Protein AF-A0A6N8TV47-F1 (afdb_monomer_lite)

Organism: NCBI:txid157225

Foldseek 3Di:
DDDPPPDLPPDPPPPDDAAFADPPPRDRQWADDPQQWIARPPPGDIDGLLVRLQVQVVVVCSNVPPDKDALVRSCRRHVYPHDPVNSVVSCVNFWDDDDDPDSMTHGDD

Structure (mmCIF, N/CA/C/O backbone):
data_AF-A0A6N8TV47-F1
#
_entry.id   AF-A0A6N8TV47-F1
#
loop_
_atom_site.group_PDB
_atom_site.id
_atom_site.type_symbol
_atom_site.label_atom_id
_atom_site.label_alt_id
_atom_site.label_comp_id
_atom_site.label_asym_id
_atom_site.label_entity_id
_atom_site.label_seq_id
_atom_site.pdbx_PDB_ins_code
_atom_site.Cartn_x
_atom_site.Cartn_y
_atom_site.Cartn_z
_atom_site.occupancy
_atom_site.B_iso_or_equiv
_atom_site.auth_seq_id
_atom_site.auth_comp_id
_atom_site.auth_asym_id
_atom_site.auth_atom_id
_atom_site.pdbx_PDB_model_num
ATOM 1 N N . MET A 1 1 ? 31.135 -10.763 -0.087 1.00 36.19 1 MET A N 1
ATOM 2 C CA . MET A 1 1 ? 30.094 -10.277 -1.018 1.00 36.19 1 MET A CA 1
ATOM 3 C C . MET A 1 1 ? 29.308 -11.488 -1.511 1.00 36.19 1 MET A C 1
ATOM 5 O O . MET A 1 1 ? 29.784 -12.198 -2.382 1.00 36.19 1 MET A O 1
ATOM 9 N N . MET A 1 2 ? 28.187 -11.826 -0.864 1.00 37.19 2 MET A N 1
ATOM 10 C CA . MET A 1 2 ? 27.401 -13.017 -1.221 1.00 37.19 2 MET A CA 1
ATOM 11 C C . MET A 1 2 ? 26.434 -12.673 -2.354 1.00 37.19 2 MET A C 1
ATOM 13 O O . MET A 1 2 ? 25.448 -11.966 -2.148 1.00 37.19 2 MET A O 1
ATOM 17 N N . LEU A 1 3 ? 26.734 -13.169 -3.553 1.00 44.59 3 LEU A N 1
ATOM 18 C CA . LEU A 1 3 ? 25.825 -13.153 -4.693 1.00 44.59 3 LEU A CA 1
ATOM 19 C C . LEU A 1 3 ? 24.654 -14.090 -4.373 1.00 44.59 3 LEU A C 1
ATOM 21 O O . LEU A 1 3 ? 24.756 -15.305 -4.513 1.00 44.59 3 LEU A O 1
ATOM 25 N N . ARG A 1 4 ? 23.536 -13.530 -3.898 1.00 45.62 4 ARG A N 1
ATOM 26 C CA . ARG A 1 4 ? 22.265 -14.258 -3.862 1.00 45.62 4 ARG A CA 1
ATOM 27 C C . ARG A 1 4 ? 21.867 -14.522 -5.309 1.00 45.62 4 ARG A C 1
ATOM 29 O O . ARG A 1 4 ? 21.462 -13.592 -6.004 1.00 45.62 4 ARG A O 1
ATOM 36 N N . ALA A 1 5 ? 22.023 -15.764 -5.757 1.00 43.34 5 ALA A N 1
ATOM 37 C CA . ALA A 1 5 ? 21.504 -16.218 -7.036 1.00 43.34 5 ALA A CA 1
ATOM 38 C C . ALA A 1 5 ? 19.992 -15.948 -7.059 1.00 43.34 5 ALA A C 1
ATOM 40 O O . ALA A 1 5 ? 19.217 -16.596 -6.356 1.00 43.34 5 ALA A O 1
ATOM 41 N N . ARG A 1 6 ? 19.580 -14.923 -7.810 1.00 54.25 6 ARG A N 1
ATOM 42 C CA . ARG A 1 6 ? 18.171 -14.628 -8.059 1.00 54.25 6 ARG A CA 1
ATOM 43 C C . ARG A 1 6 ? 17.732 -15.599 -9.138 1.00 54.25 6 ARG A C 1
ATOM 45 O O . ARG A 1 6 ? 17.985 -15.364 -10.314 1.00 54.25 6 ARG A O 1
ATOM 52 N N . VAL A 1 7 ? 17.147 -16.720 -8.735 1.00 53.06 7 VAL A N 1
ATOM 53 C CA . VAL A 1 7 ? 16.446 -17.582 -9.685 1.00 53.06 7 VAL A CA 1
ATOM 54 C C . VAL A 1 7 ? 15.281 -16.746 -10.225 1.00 53.06 7 VAL A C 1
ATOM 56 O O . VAL A 1 7 ? 14.459 -16.305 -9.417 1.00 53.06 7 VAL A O 1
ATOM 59 N N . PRO A 1 8 ? 15.202 -16.468 -11.538 1.00 49.84 8 PRO A N 1
ATOM 60 C CA . PRO A 1 8 ? 14.010 -15.865 -12.106 1.00 49.84 8 PRO A CA 1
ATOM 61 C C . PRO A 1 8 ? 12.902 -16.889 -11.900 1.00 49.84 8 PRO A C 1
ATOM 63 O O . PRO A 1 8 ? 12.937 -17.967 -12.490 1.00 49.84 8 PRO A O 1
ATOM 66 N N . LEU A 1 9 ? 11.966 -16.608 -10.996 1.00 53.09 9 LEU A N 1
ATOM 67 C CA . LEU A 1 9 ? 10.787 -17.445 -10.842 1.00 53.09 9 LEU A CA 1
ATOM 68 C C . LEU A 1 9 ? 10.065 -17.429 -12.199 1.00 53.09 9 LEU A C 1
ATOM 70 O O . LEU A 1 9 ? 9.633 -16.355 -12.624 1.00 53.09 9 LEU A O 1
ATOM 74 N N . PRO A 1 10 ? 9.932 -18.570 -12.904 1.00 50.38 10 PRO A N 1
ATOM 75 C CA . PRO A 1 10 ? 9.254 -18.627 -14.189 1.00 50.38 10 PRO A CA 1
ATOM 76 C C . PRO A 1 10 ? 7.759 -18.693 -13.903 1.00 50.38 10 PRO A C 1
ATOM 78 O O . PRO A 1 10 ? 7.094 -19.678 -14.207 1.00 50.38 10 PRO A O 1
ATOM 81 N N . ILE A 1 11 ? 7.230 -17.693 -13.203 1.00 54.34 11 ILE A N 1
ATOM 82 C CA . ILE A 1 11 ? 5.823 -17.673 -12.870 1.00 54.34 11 ILE A CA 1
ATOM 83 C C . ILE A 1 11 ? 5.188 -16.561 -13.677 1.00 54.34 11 ILE A C 1
ATOM 85 O O . ILE A 1 11 ? 5.439 -15.372 -13.493 1.00 54.34 11 ILE A O 1
ATOM 89 N N . ILE A 1 12 ? 4.307 -16.980 -14.574 1.00 51.03 12 ILE A N 1
ATOM 90 C CA . ILE A 1 12 ? 3.242 -16.163 -15.134 1.00 51.03 12 ILE A CA 1
ATOM 91 C C . ILE A 1 12 ? 2.286 -15.831 -13.960 1.00 51.03 12 ILE A C 1
ATOM 93 O O . ILE A 1 12 ? 1.150 -16.281 -13.897 1.00 51.03 12 ILE A O 1
ATOM 97 N N . THR A 1 13 ? 2.747 -15.093 -12.944 1.00 52.28 13 THR A N 1
ATOM 98 C CA . THR A 1 13 ? 1.987 -14.711 -11.737 1.00 52.28 13 THR A CA 1
ATOM 99 C C . THR A 1 13 ? 1.296 -13.371 -11.940 1.00 52.28 13 THR A C 1
ATOM 101 O O . THR A 1 13 ? 1.406 -12.460 -11.125 1.00 52.28 13 THR A O 1
ATOM 104 N N . ARG A 1 14 ? 0.514 -13.217 -13.012 1.00 53.81 14 ARG A N 1
ATOM 105 C CA . ARG A 1 14 ? -0.381 -12.046 -13.098 1.00 53.81 14 ARG A CA 1
ATOM 106 C C . ARG A 1 14 ? -1.611 -12.152 -12.182 1.00 53.81 14 ARG A C 1
ATOM 108 O O . ARG A 1 14 ? -2.339 -11.177 -12.058 1.00 53.81 14 ARG A O 1
ATOM 115 N N . ASN A 1 15 ? -1.786 -13.276 -11.476 1.00 61.72 15 ASN A N 1
ATOM 116 C CA . ASN A 1 15 ? -2.911 -13.543 -10.569 1.00 61.72 15 ASN A CA 1
ATOM 117 C C . ASN A 1 15 ? -2.523 -13.612 -9.079 1.00 61.72 15 ASN 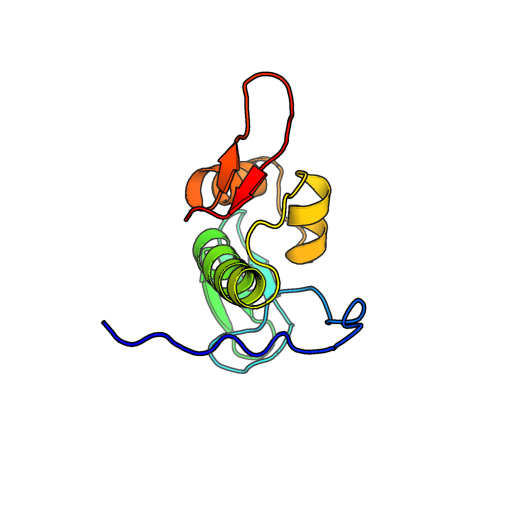A C 1
ATOM 119 O O . ASN A 1 15 ? -3.088 -14.395 -8.316 1.00 61.72 15 ASN A O 1
ATOM 123 N N . ILE A 1 16 ? -1.572 -12.792 -8.621 1.00 70.00 16 ILE A N 1
ATOM 124 C CA . ILE A 1 16 ? -1.397 -12.600 -7.173 1.00 70.00 16 ILE A CA 1
ATOM 125 C C . ILE A 1 16 ? -2.574 -11.763 -6.672 1.00 70.00 16 ILE A C 1
ATOM 127 O O . ILE A 1 16 ? -2.811 -10.658 -7.168 1.00 70.00 16 ILE A O 1
ATOM 131 N N . ARG A 1 17 ? -3.311 -12.281 -5.680 1.00 74.38 17 ARG A N 1
ATOM 132 C CA . ARG A 1 17 ? -4.393 -11.535 -5.028 1.00 74.38 17 ARG A CA 1
ATOM 133 C C . ARG A 1 17 ? -3.827 -10.223 -4.480 1.00 74.38 17 ARG A C 1
ATOM 135 O O . ARG A 1 17 ? -3.017 -10.231 -3.554 1.00 74.38 17 ARG A O 1
ATOM 142 N N . ARG A 1 18 ? -4.253 -9.106 -5.074 1.00 82.19 18 ARG A N 1
ATOM 143 C CA . ARG A 1 18 ? -3.932 -7.757 -4.597 1.00 82.19 18 ARG A CA 1
ATOM 144 C C . ARG A 1 18 ? -4.610 -7.499 -3.258 1.00 82.19 18 ARG A C 1
ATOM 146 O O . ARG A 1 18 ? -5.585 -8.160 -2.892 1.00 82.19 18 ARG A O 1
ATOM 153 N N . GLY A 1 19 ? -4.092 -6.513 -2.547 1.00 86.50 19 GLY A N 1
ATOM 154 C CA . GLY A 1 19 ? -4.559 -6.157 -1.227 1.00 86.50 19 GLY A CA 1
ATOM 155 C C . GLY A 1 19 ? -3.581 -6.553 -0.139 1.00 86.50 19 GLY A C 1
ATOM 156 O O . GLY A 1 19 ? -2.724 -7.430 -0.264 1.00 86.50 19 GLY A O 1
ATOM 157 N N . ILE A 1 20 ? -3.728 -5.843 0.961 1.00 88.94 20 ILE A N 1
ATOM 158 C CA . ILE A 1 20 ? -2.815 -5.919 2.077 1.00 88.94 20 ILE A CA 1
ATOM 159 C C . ILE A 1 20 ? -3.165 -7.123 2.956 1.00 88.94 20 ILE A C 1
ATOM 161 O O . ILE A 1 20 ? -4.327 -7.377 3.272 1.00 88.94 20 ILE A O 1
ATOM 165 N N . LYS A 1 21 ? -2.132 -7.830 3.418 1.00 90.44 21 LYS A N 1
ATOM 166 C CA . LYS A 1 21 ? -2.236 -8.905 4.405 1.00 90.44 21 LYS A CA 1
ATOM 167 C C . LYS A 1 21 ? -1.989 -8.370 5.817 1.00 90.44 21 LYS A C 1
ATOM 169 O O . LYS A 1 21 ? -1.069 -7.588 6.039 1.00 90.44 21 LYS A O 1
ATOM 174 N N . CYS A 1 22 ? -2.775 -8.784 6.806 1.00 91.69 22 CYS A N 1
ATOM 175 C CA . CYS A 1 22 ? -2.482 -8.466 8.203 1.00 91.69 22 CYS A CA 1
ATOM 176 C C . CYS A 1 22 ? -1.174 -9.138 8.640 1.00 91.69 22 CYS A C 1
ATOM 178 O O . CYS A 1 22 ? -0.989 -10.342 8.438 1.00 91.69 22 CYS A O 1
ATOM 180 N N . ARG A 1 23 ? -0.280 -8.378 9.282 1.00 88.38 23 ARG A N 1
ATOM 181 C CA . ARG A 1 23 ? 0.985 -8.913 9.810 1.00 88.38 23 ARG A CA 1
ATOM 182 C C . ARG A 1 23 ? 0.774 -9.894 10.963 1.00 88.38 23 ARG A C 1
ATOM 184 O O . ARG A 1 23 ? 1.563 -10.815 11.114 1.00 88.38 23 ARG A O 1
ATOM 191 N N . ARG A 1 24 ? -0.311 -9.722 11.729 1.00 92.50 24 ARG A N 1
ATOM 192 C CA . ARG A 1 24 ? -0.633 -10.548 12.901 1.00 92.50 24 ARG A CA 1
ATOM 193 C C . ARG A 1 24 ? -1.399 -11.823 12.553 1.00 92.50 24 ARG A C 1
ATOM 195 O O . ARG A 1 24 ? -0.990 -12.900 12.953 1.00 92.50 24 ARG A O 1
ATOM 202 N N . CYS A 1 25 ? -2.531 -11.702 11.858 1.00 93.81 25 CYS A N 1
ATOM 203 C CA . CYS A 1 25 ? -3.427 -12.841 11.603 1.00 93.81 25 CYS A CA 1
ATOM 204 C C . CYS A 1 25 ? -3.460 -13.293 10.146 1.00 93.81 25 CYS A C 1
ATOM 206 O O . CYS A 1 25 ? -4.224 -14.187 9.801 1.00 93.81 25 CYS A O 1
ATOM 208 N N . HIS A 1 26 ? -2.683 -12.653 9.270 1.00 91.25 26 HIS A N 1
ATOM 209 C CA . HIS A 1 26 ? -2.575 -13.044 7.868 1.00 91.25 26 HIS A CA 1
ATOM 210 C C . HIS A 1 26 ? -3.867 -12.937 7.031 1.00 91.25 26 HIS A C 1
ATOM 212 O O . HIS A 1 26 ? -3.844 -13.252 5.842 1.00 91.25 26 HIS A O 1
ATOM 218 N N . ALA A 1 27 ? -4.958 -12.414 7.592 1.00 91.94 27 ALA A N 1
ATOM 219 C CA . ALA A 1 27 ? -6.184 -12.125 6.859 1.00 91.94 27 ALA A CA 1
ATOM 220 C C . ALA A 1 27 ? -6.034 -10.903 5.933 1.00 91.94 27 ALA A C 1
ATOM 222 O O . ALA A 1 27 ? -5.253 -9.991 6.209 1.00 91.94 27 ALA A O 1
ATOM 223 N N . PHE A 1 28 ? -6.838 -10.852 4.869 1.00 89.56 28 PHE A N 1
ATOM 224 C CA . PHE A 1 28 ? -6.926 -9.721 3.928 1.00 89.56 28 PHE A CA 1
ATOM 225 C C . PHE A 1 28 ? -7.987 -8.677 4.325 1.00 89.56 28 PHE A C 1
ATOM 227 O O . PHE A 1 28 ? -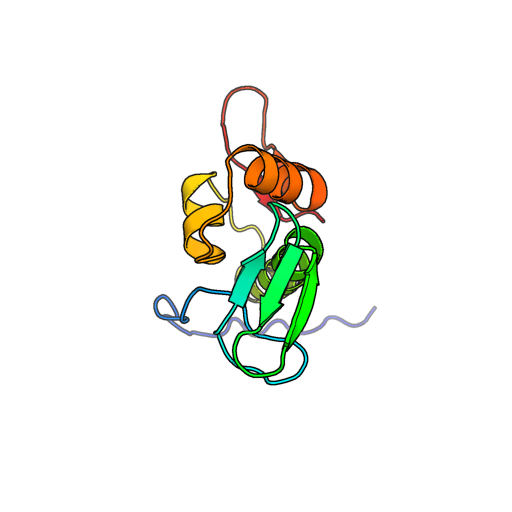8.392 -7.847 3.518 1.00 89.56 28 PHE A O 1
ATOM 234 N N . GLY A 1 29 ? -8.471 -8.721 5.567 1.00 88.31 29 GLY A N 1
ATOM 235 C CA . GLY A 1 29 ? -9.540 -7.852 6.059 1.00 88.31 29 GLY A CA 1
ATOM 236 C C . GLY A 1 29 ? -9.051 -6.486 6.535 1.00 88.31 29 GLY A C 1
ATOM 237 O O . GLY A 1 29 ? -9.341 -6.117 7.664 1.00 88.31 29 GLY A O 1
ATOM 238 N N . TRP A 1 30 ? -8.258 -5.751 5.755 1.00 90.75 30 TRP A N 1
ATOM 239 C CA . TRP A 1 30 ? -7.871 -4.390 6.150 1.00 90.75 30 TRP A CA 1
ATOM 240 C C . TRP A 1 30 ? -8.964 -3.379 5.819 1.00 90.75 30 TRP A C 1
ATOM 242 O O . TRP A 1 30 ? -9.538 -3.390 4.735 1.00 90.75 30 TRP A O 1
ATOM 252 N N . GLN A 1 31 ? -9.216 -2.475 6.757 1.00 91.38 31 GLN A N 1
ATOM 253 C CA . GLN A 1 31 ? -10.138 -1.356 6.607 1.00 91.38 31 GLN A CA 1
ATOM 254 C C . GLN A 1 31 ? -9.461 -0.089 7.106 1.00 91.38 31 GLN A C 1
ATOM 256 O O . GLN A 1 31 ? -8.725 -0.128 8.089 1.00 91.38 31 GLN A O 1
ATOM 261 N N . THR A 1 32 ? -9.702 1.043 6.458 1.00 90.31 32 THR A N 1
ATOM 262 C CA . THR A 1 32 ? -9.199 2.327 6.946 1.00 90.31 32 THR A CA 1
ATOM 263 C C . THR A 1 32 ? -10.147 2.964 7.941 1.00 90.31 32 THR A C 1
ATOM 265 O O . THR A 1 32 ? -11.341 3.084 7.688 1.00 90.31 32 THR A O 1
ATOM 268 N N . ILE A 1 33 ? -9.584 3.427 9.051 1.00 88.00 33 ILE A N 1
ATOM 269 C CA . ILE A 1 33 ? -10.269 4.140 10.121 1.00 88.00 33 ILE A CA 1
ATOM 270 C C . ILE A 1 33 ? -9.553 5.482 10.284 1.00 88.00 33 ILE A C 1
ATOM 272 O O . ILE A 1 33 ? -8.355 5.519 10.533 1.00 88.00 33 ILE A O 1
ATOM 276 N N . GLY A 1 34 ? -10.249 6.603 10.100 1.00 77.50 34 GLY A N 1
ATOM 277 C CA . GLY A 1 34 ? -9.648 7.926 10.331 1.00 77.50 34 GLY A CA 1
ATOM 278 C C . GLY A 1 34 ? -8.567 8.336 9.321 1.00 77.50 34 GLY A C 1
ATOM 279 O O . GLY A 1 34 ? -7.546 8.911 9.691 1.00 77.50 34 GLY A O 1
ATOM 280 N N . GLY A 1 35 ? -8.772 8.046 8.034 1.00 76.81 35 GLY A N 1
ATOM 281 C CA . GLY A 1 35 ? -7.943 8.544 6.932 1.00 76.81 35 GLY A CA 1
ATOM 282 C C . GLY A 1 35 ? -6.583 7.858 6.799 1.00 76.81 35 GLY A C 1
ATOM 283 O O . GLY A 1 35 ? -6.312 7.297 5.746 1.00 76.81 35 GLY A O 1
ATOM 284 N N . SER A 1 36 ? -5.725 7.887 7.820 1.00 84.50 36 SER A N 1
ATOM 285 C CA . SER A 1 36 ? -4.337 7.390 7.761 1.00 84.50 36 SER A CA 1
ATOM 286 C C . SER A 1 36 ? -4.054 6.141 8.593 1.00 84.50 36 SER A C 1
ATOM 288 O O . SER A 1 36 ? -2.928 5.644 8.580 1.00 84.5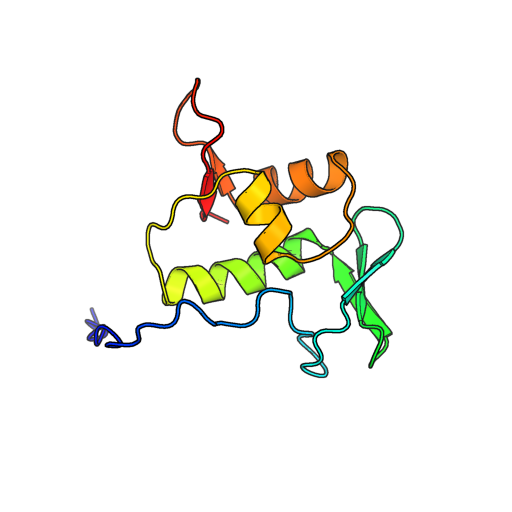0 36 SER A O 1
ATOM 290 N N . ILE A 1 37 ? -5.046 5.632 9.319 1.0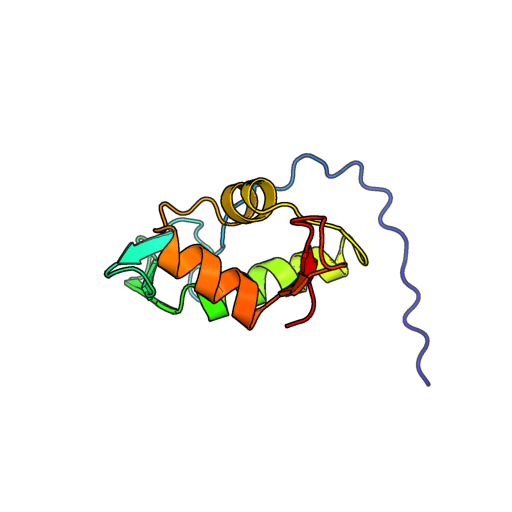0 91.62 37 ILE A N 1
ATOM 291 C CA . ILE A 1 37 ? -4.915 4.428 10.138 1.00 91.62 37 ILE A CA 1
ATOM 292 C C . ILE A 1 37 ? -5.712 3.305 9.475 1.00 91.62 37 ILE A C 1
ATOM 294 O O . ILE A 1 37 ? -6.803 3.513 8.951 1.00 91.62 37 ILE A O 1
ATOM 298 N N . GLY A 1 38 ? -5.141 2.110 9.455 1.00 91.88 38 GLY A N 1
ATOM 299 C CA . GLY A 1 38 ? -5.812 0.877 9.091 1.00 91.88 38 GLY A CA 1
ATOM 300 C C . GLY A 1 38 ? -6.118 0.050 10.335 1.00 91.88 38 GLY A C 1
ATOM 301 O O . GLY A 1 38 ? -5.372 0.087 11.314 1.00 91.88 38 GLY A O 1
ATOM 302 N N . LYS A 1 39 ? -7.172 -0.758 10.272 1.00 94.44 39 LYS A N 1
ATOM 303 C CA . LYS A 1 39 ? -7.478 -1.821 11.224 1.00 94.44 39 LYS A CA 1
ATOM 304 C C . LYS A 1 39 ? -7.768 -3.113 10.475 1.00 94.44 39 LYS A C 1
ATOM 306 O O . LYS A 1 39 ? -8.471 -3.112 9.466 1.00 94.44 39 LYS A O 1
ATOM 311 N N . CYS A 1 40 ? -7.266 -4.226 10.990 1.00 94.88 40 CYS A N 1
ATOM 312 C CA . CYS A 1 40 ? -7.679 -5.545 10.542 1.00 94.88 40 CYS A CA 1
ATOM 313 C C . CYS A 1 40 ? -9.041 -5.906 11.152 1.00 94.88 40 CYS A C 1
ATOM 315 O O . CYS A 1 40 ? -9.181 -5.958 12.374 1.00 94.88 40 CYS A O 1
ATOM 317 N N . SER A 1 41 ? -10.031 -6.208 10.316 1.00 93.12 41 SER A N 1
ATOM 318 C CA . SER A 1 41 ? -11.368 -6.637 10.726 1.00 93.12 41 SER A CA 1
ATOM 319 C C . SER A 1 41 ? -11.376 -8.006 11.413 1.00 93.12 41 SER A C 1
ATOM 321 O O . SER A 1 41 ? -12.299 -8.293 12.164 1.00 93.12 41 SER A O 1
ATOM 323 N N . SER A 1 42 ? -10.354 -8.840 11.187 1.00 94.88 42 SER A N 1
ATOM 324 C CA . SER A 1 42 ? -10.286 -10.204 11.728 1.00 94.88 42 SER A CA 1
ATOM 325 C C . SER A 1 42 ? -9.663 -10.278 13.124 1.00 94.88 42 SER A C 1
ATOM 327 O O . SER A 1 42 ? -10.188 -10.979 13.978 1.00 94.88 42 SER A O 1
ATOM 329 N N . CYS A 1 43 ? -8.552 -9.574 13.381 1.00 95.62 43 CYS A N 1
ATOM 330 C CA . CYS A 1 43 ? -7.856 -9.632 14.681 1.00 95.62 43 CYS A CA 1
ATOM 331 C C . CYS A 1 43 ? -7.750 -8.289 15.413 1.00 95.62 43 CYS A C 1
ATOM 333 O O . CYS A 1 43 ? -7.124 -8.210 16.468 1.00 95.62 43 CYS A O 1
ATOM 335 N N . GLY A 1 44 ? -8.294 -7.215 14.839 1.00 94.31 44 GLY A N 1
ATOM 336 C CA . GLY A 1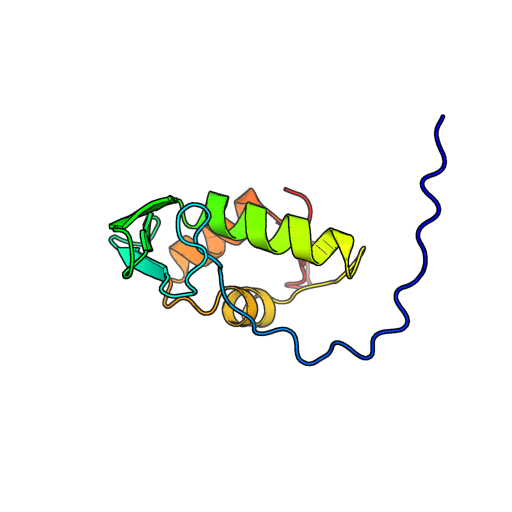 44 ? -8.293 -5.887 15.446 1.00 94.31 44 GLY A CA 1
ATOM 337 C C . GLY A 1 44 ? -6.957 -5.144 15.414 1.00 94.31 44 GLY A C 1
ATOM 338 O O . GLY A 1 44 ? -6.908 -4.034 15.929 1.00 94.31 44 GLY A O 1
ATOM 339 N N . GLN A 1 45 ? -5.899 -5.703 14.812 1.00 95.06 45 GLN A N 1
ATOM 340 C CA . GLN A 1 45 ? -4.593 -5.041 14.694 1.00 95.06 45 GLN A CA 1
ATOM 341 C C . GLN A 1 45 ? -4.731 -3.667 14.026 1.00 95.06 45 GLN A C 1
ATOM 343 O O . GLN A 1 45 ? -5.354 -3.574 12.969 1.00 95.06 45 GLN A O 1
ATOM 348 N N . VAL A 1 46 ? -4.124 -2.635 14.616 1.00 94.31 46 VAL A N 1
ATOM 349 C CA . VAL A 1 46 ? -4.177 -1.244 14.142 1.00 94.31 46 VAL A CA 1
ATOM 350 C C . VAL A 1 46 ? -2.785 -0.784 13.726 1.00 94.31 46 VAL A C 1
ATOM 352 O O . VAL A 1 46 ? -1.845 -0.903 14.507 1.00 94.31 46 VAL A O 1
ATOM 355 N N . GLU A 1 47 ? -2.640 -0.267 12.506 1.00 93.06 47 GLU A N 1
ATOM 356 C CA . GLU A 1 47 ? -1.351 0.189 11.961 1.00 93.06 47 GLU A CA 1
ATOM 357 C C . GLU A 1 47 ? -1.546 1.374 11.010 1.00 93.06 47 GLU A C 1
ATOM 359 O O . GLU A 1 47 ? -2.633 1.579 10.476 1.00 93.06 47 GLU A O 1
ATOM 364 N N . SER A 1 48 ? -0.498 2.167 10.768 1.00 93.06 48 SER A N 1
ATOM 365 C CA . SER A 1 48 ? -0.584 3.242 9.771 1.00 93.06 48 SER A CA 1
ATOM 366 C C . SER A 1 48 ? -0.687 2.670 8.355 1.00 93.06 48 SER A C 1
ATOM 368 O O . SER A 1 48 ? 0.016 1.719 8.003 1.00 93.06 48 SER A O 1
ATOM 370 N N . VAL A 1 49 ? -1.519 3.281 7.509 1.00 92.62 49 VAL A N 1
ATOM 371 C CA . VAL A 1 49 ? -1.668 2.866 6.102 1.00 92.62 49 VAL A CA 1
ATOM 372 C C . VAL A 1 49 ? -0.325 2.946 5.368 1.00 92.62 49 VAL A C 1
ATOM 374 O O . VAL A 1 49 ? -0.032 2.107 4.524 1.00 92.62 49 VAL A O 1
ATOM 377 N N . GLN A 1 50 ? 0.530 3.908 5.722 1.00 93.31 50 GLN A N 1
ATOM 378 C CA . GLN A 1 50 ? 1.858 4.085 5.136 1.00 93.31 50 GLN A CA 1
ATOM 379 C C . GLN A 1 50 ? 2.791 2.914 5.442 1.00 93.31 50 GLN A C 1
ATOM 381 O O . GLN A 1 50 ? 3.441 2.423 4.524 1.00 93.31 50 GLN A O 1
ATOM 386 N N . MET A 1 51 ? 2.850 2.455 6.697 1.00 92.38 51 MET A N 1
ATOM 387 C CA . MET A 1 51 ? 3.669 1.296 7.082 1.00 92.38 51 MET A CA 1
ATOM 388 C C . MET A 1 51 ? 3.186 0.020 6.408 1.00 92.38 51 MET A C 1
ATOM 390 O O . MET A 1 51 ? 3.977 -0.803 5.958 1.00 92.38 51 MET A O 1
ATOM 394 N N . VAL A 1 52 ? 1.872 -0.135 6.353 1.00 92.56 52 VAL A N 1
ATOM 395 C CA . VAL A 1 52 ? 1.224 -1.301 5.780 1.00 92.56 52 VAL A CA 1
ATOM 396 C C . VAL A 1 52 ? 1.432 -1.345 4.256 1.00 92.56 52 VAL A C 1
ATOM 398 O O . VAL A 1 52 ? 1.748 -2.398 3.704 1.00 92.56 52 VAL A O 1
ATOM 401 N N . ALA A 1 53 ? 1.351 -0.192 3.584 1.00 93.56 53 ALA A N 1
ATOM 402 C CA . ALA A 1 53 ? 1.727 -0.043 2.182 1.00 93.56 53 ALA A CA 1
ATOM 403 C C . ALA A 1 53 ? 3.216 -0.346 1.958 1.00 93.56 53 ALA A C 1
ATOM 405 O O . ALA A 1 53 ? 3.547 -1.077 1.029 1.00 93.56 53 ALA A O 1
ATOM 406 N N . ARG A 1 54 ? 4.107 0.163 2.823 1.00 94.62 54 ARG A N 1
ATOM 407 C CA . ARG A 1 54 ? 5.552 -0.104 2.762 1.00 94.62 54 ARG A CA 1
ATOM 408 C C . ARG A 1 54 ? 5.838 -1.599 2.763 1.00 94.62 54 ARG A C 1
ATOM 410 O O . ARG A 1 54 ? 6.507 -2.080 1.863 1.00 94.62 54 ARG A O 1
ATOM 417 N N . ASP A 1 55 ? 5.284 -2.330 3.728 1.00 92.25 55 ASP A N 1
ATOM 418 C CA . ASP A 1 55 ? 5.477 -3.780 3.849 1.00 92.25 55 ASP A CA 1
ATOM 419 C C . ASP A 1 55 ? 4.974 -4.539 2.610 1.00 92.25 55 ASP A C 1
ATOM 421 O O . ASP A 1 55 ? 5.648 -5.449 2.125 1.00 92.25 55 ASP A O 1
ATOM 425 N N . TYR A 1 56 ? 3.818 -4.145 2.067 1.00 93.00 56 TYR A N 1
ATOM 426 C CA . TYR A 1 56 ? 3.281 -4.734 0.840 1.00 93.00 56 TYR A CA 1
ATOM 427 C C . TYR A 1 56 ? 4.207 -4.499 -0.360 1.00 93.00 56 TYR A C 1
ATOM 429 O O . TYR A 1 56 ? 4.615 -5.455 -1.020 1.00 93.00 56 TYR A O 1
ATOM 437 N N . PHE A 1 57 ? 4.566 -3.242 -0.632 1.00 93.81 57 PHE A N 1
ATOM 438 C CA . PHE A 1 57 ? 5.377 -2.901 -1.798 1.00 93.81 57 PHE A CA 1
ATOM 439 C C . PHE A 1 57 ? 6.829 -3.365 -1.662 1.00 93.81 57 PHE A C 1
ATOM 441 O O . PHE A 1 57 ? 7.401 -3.775 -2.660 1.00 93.81 57 PHE A O 1
ATOM 448 N N . SER A 1 58 ? 7.396 -3.437 -0.452 1.00 93.12 58 SER A N 1
ATOM 449 C CA . SER A 1 58 ? 8.709 -4.062 -0.237 1.00 93.12 58 SER A CA 1
ATOM 450 C C . SER A 1 58 ? 8.715 -5.534 -0.632 1.00 93.12 58 SER A C 1
ATOM 452 O O . SER A 1 58 ? 9.702 -6.015 -1.171 1.00 93.12 58 SER A O 1
ATOM 454 N N . LYS A 1 59 ? 7.623 -6.269 -0.391 1.00 90.56 59 LYS A N 1
ATOM 455 C CA . LYS A 1 59 ? 7.506 -7.669 -0.830 1.00 90.56 59 LYS A CA 1
ATOM 456 C C . LYS A 1 59 ? 7.273 -7.774 -2.330 1.00 90.56 59 LYS A C 1
ATOM 458 O O . LYS A 1 59 ? 7.780 -8.702 -2.949 1.00 90.56 59 LYS A O 1
ATOM 463 N N . LEU A 1 60 ? 6.510 -6.843 -2.899 1.00 89.88 60 LEU A N 1
ATOM 464 C CA . LEU A 1 60 ? 6.251 -6.806 -4.333 1.00 89.88 60 LEU A CA 1
ATOM 465 C C . LEU A 1 60 ? 7.525 -6.482 -5.129 1.00 89.88 60 LEU A C 1
ATOM 467 O O . LEU A 1 60 ? 7.786 -7.149 -6.120 1.00 89.88 60 LEU A O 1
ATOM 471 N N . ASP A 1 61 ? 8.349 -5.553 -4.645 1.00 91.62 61 ASP A N 1
ATOM 472 C CA . ASP A 1 61 ? 9.633 -5.157 -5.242 1.00 91.62 61 ASP A CA 1
ATOM 473 C C . ASP A 1 61 ? 10.664 -6.302 -5.262 1.00 91.62 61 ASP A C 1
ATOM 475 O O . ASP A 1 61 ? 11.459 -6.425 -6.188 1.00 91.62 61 ASP A O 1
ATOM 479 N N . LEU A 1 62 ? 10.601 -7.226 -4.294 1.00 88.56 62 LEU A N 1
ATOM 480 C CA . LEU A 1 62 ? 11.409 -8.453 -4.335 1.00 88.56 62 LEU A CA 1
ATOM 481 C C . LEU A 1 62 ? 11.019 -9.389 -5.489 1.00 88.56 62 LEU A C 1
ATOM 483 O O . LEU A 1 62 ? 11.859 -10.164 -5.947 1.00 88.56 62 LEU A O 1
ATOM 487 N N . LEU A 1 63 ? 9.753 -9.360 -5.913 1.00 86.50 63 LEU A N 1
ATOM 488 C CA . LEU A 1 63 ? 9.228 -10.203 -6.990 1.00 86.50 63 LEU A CA 1
ATOM 489 C C . LEU A 1 63 ? 9.376 -9.532 -8.357 1.00 86.50 63 LEU A C 1
ATOM 491 O O . LEU A 1 63 ? 9.742 -10.194 -9.326 1.00 86.50 63 LEU A O 1
ATOM 495 N N . TYR A 1 64 ? 9.098 -8.233 -8.417 1.00 86.88 64 TYR A N 1
ATOM 496 C CA . TYR A 1 64 ? 9.111 -7.421 -9.628 1.00 86.88 64 TYR A CA 1
ATOM 497 C C . TYR A 1 64 ? 9.958 -6.171 -9.372 1.00 86.88 64 TYR A C 1
ATOM 499 O O . TYR A 1 64 ? 9.417 -5.085 -9.139 1.00 86.88 64 TYR A O 1
ATOM 507 N N . PRO A 1 65 ? 11.293 -6.331 -9.336 1.00 86.50 65 PRO A N 1
ATOM 508 C CA . PRO A 1 65 ? 12.183 -5.201 -9.160 1.00 86.50 65 PRO A CA 1
ATOM 509 C C . PRO A 1 65 ? 12.037 -4.245 -10.340 1.00 86.50 65 PRO A C 1
ATOM 511 O O . PRO A 1 65 ? 11.788 -4.657 -11.473 1.00 86.50 65 PRO A O 1
ATOM 514 N N . ASP A 1 66 ? 12.218 -2.965 -10.052 1.00 85.69 66 ASP A N 1
ATOM 515 C CA . ASP A 1 66 ? 12.131 -1.866 -11.009 1.00 85.69 66 ASP A CA 1
ATOM 516 C C . ASP A 1 66 ? 10.738 -1.591 -11.601 1.00 85.69 66 ASP A C 1
ATOM 518 O O . ASP A 1 66 ? 10.600 -0.803 -12.544 1.00 85.69 66 ASP A O 1
ATOM 522 N N . ASP A 1 67 ? 9.691 -2.179 -11.015 1.00 89.19 67 ASP A N 1
ATOM 523 C CA . ASP A 1 67 ? 8.318 -1.915 -11.420 1.00 89.19 67 ASP A CA 1
ATOM 524 C C . ASP A 1 67 ? 7.939 -0.443 -11.234 1.00 89.19 67 ASP A C 1
ATOM 526 O O . ASP A 1 67 ? 8.269 0.244 -10.258 1.00 89.19 67 ASP A O 1
ATOM 530 N N . ILE A 1 68 ? 7.178 0.037 -12.211 1.00 91.31 68 ILE A N 1
ATOM 531 C CA . ILE A 1 68 ? 6.770 1.424 -12.316 1.00 91.31 68 ILE A CA 1
ATOM 532 C C . ILE A 1 68 ? 5.263 1.520 -12.102 1.00 91.31 68 ILE A C 1
ATOM 534 O O . ILE A 1 68 ? 4.475 0.870 -12.786 1.00 91.31 68 ILE A O 1
ATOM 538 N N . TYR A 1 69 ? 4.855 2.423 -11.215 1.00 92.38 69 TYR A N 1
ATOM 539 C CA . TYR A 1 69 ? 3.466 2.568 -10.803 1.00 92.38 69 TYR A CA 1
ATOM 540 C C . TYR A 1 69 ? 2.892 3.924 -11.204 1.00 92.38 69 TYR A C 1
ATOM 542 O O . TYR A 1 69 ? 3.516 4.975 -11.039 1.00 92.38 69 TYR A O 1
ATOM 550 N N . LYS A 1 70 ? 1.644 3.937 -11.671 1.00 92.44 70 LYS A N 1
ATOM 551 C CA . LYS A 1 70 ? 0.795 5.133 -11.660 1.00 92.44 70 LYS A CA 1
ATOM 552 C C . LYS A 1 70 ? -0.008 5.163 -10.366 1.00 92.44 70 LYS A C 1
ATOM 554 O O . LYS A 1 70 ? -0.206 4.158 -9.693 1.00 92.44 70 LYS A O 1
ATOM 559 N N . ARG A 1 71 ? -0.562 6.334 -10.056 1.00 92.00 71 ARG A N 1
ATOM 560 C CA . ARG A 1 71 ? -1.407 6.549 -8.870 1.00 92.00 71 ARG A CA 1
ATOM 561 C C . ARG A 1 71 ? -2.551 5.531 -8.743 1.00 92.00 71 ARG A C 1
ATOM 563 O O . ARG A 1 71 ? -2.814 5.043 -7.651 1.00 92.00 71 ARG A O 1
ATOM 570 N N . ARG A 1 72 ? -3.212 5.228 -9.868 1.00 90.69 72 ARG A N 1
ATOM 571 C CA . ARG A 1 72 ? -4.295 4.235 -9.941 1.00 90.69 72 ARG A CA 1
ATOM 572 C C . ARG A 1 72 ? -3.791 2.832 -9.604 1.00 90.69 72 ARG A C 1
ATOM 574 O O . ARG A 1 72 ? -4.423 2.144 -8.823 1.00 90.69 72 ARG A O 1
ATOM 581 N N . ASP A 1 73 ? -2.603 2.475 -10.091 1.00 91.81 73 ASP A N 1
ATOM 582 C CA . ASP A 1 73 ? -2.031 1.151 -9.877 1.00 91.81 73 ASP A CA 1
ATOM 583 C C . ASP A 1 73 ? -1.720 0.976 -8.380 1.00 91.81 73 ASP A C 1
ATOM 585 O O . ASP A 1 73 ? -2.075 -0.039 -7.791 1.00 91.81 73 ASP A O 1
ATOM 589 N N . ILE A 1 74 ? -1.166 2.010 -7.727 1.00 93.00 74 ILE A N 1
ATOM 590 C CA . ILE A 1 74 ? -0.940 2.014 -6.270 1.00 93.00 74 ILE A CA 1
ATOM 591 C C . ILE A 1 74 ? -2.256 1.801 -5.511 1.00 93.00 74 ILE A C 1
ATOM 593 O O . ILE A 1 74 ? -2.311 0.974 -4.603 1.00 93.00 74 ILE A O 1
ATOM 597 N N . MET A 1 75 ? -3.317 2.518 -5.888 1.00 91.69 75 MET A N 1
ATOM 598 C CA . MET A 1 75 ? -4.637 2.371 -5.268 1.00 91.69 75 MET A CA 1
ATOM 599 C C . MET A 1 75 ? -5.188 0.945 -5.429 1.00 91.69 75 MET A C 1
ATOM 601 O O . MET A 1 75 ? -5.616 0.334 -4.447 1.00 91.69 75 MET A O 1
ATOM 605 N N . ASP A 1 76 ? -5.098 0.389 -6.638 1.00 91.50 76 ASP A N 1
ATOM 606 C CA . ASP A 1 76 ? -5.564 -0.962 -6.959 1.00 91.50 76 ASP A CA 1
ATOM 607 C C . ASP A 1 76 ? -4.784 -2.040 -6.190 1.00 91.50 76 ASP A C 1
ATOM 609 O O . ASP A 1 76 ? -5.343 -3.054 -5.776 1.00 91.50 76 ASP A O 1
ATOM 613 N N . HIS A 1 77 ? -3.479 -1.837 -5.994 1.00 92.62 77 HIS A N 1
ATOM 614 C CA . HIS A 1 77 ? -2.625 -2.739 -5.223 1.00 92.62 77 HIS A CA 1
ATOM 615 C C . HIS A 1 77 ? -2.984 -2.758 -3.737 1.00 92.62 77 HIS A C 1
ATOM 617 O O . HIS A 1 77 ? -3.034 -3.833 -3.134 1.00 92.62 77 HIS A O 1
ATOM 623 N N . LEU A 1 78 ? -3.245 -1.584 -3.152 1.00 91.12 78 LEU A N 1
ATOM 624 C CA . LEU A 1 78 ? -3.639 -1.472 -1.748 1.00 91.12 78 LEU A CA 1
ATOM 625 C C . LEU A 1 78 ? -5.007 -2.108 -1.499 1.00 91.12 78 LEU A C 1
ATOM 627 O O . LEU A 1 78 ? -5.197 -2.730 -0.454 1.00 91.12 78 LEU A O 1
ATOM 631 N N . ASN A 1 79 ? -5.931 -1.978 -2.456 1.00 90.38 79 ASN A N 1
ATOM 632 C CA . ASN A 1 79 ? -7.315 -2.438 -2.338 1.00 90.38 79 ASN A CA 1
ATOM 633 C C . ASN A 1 79 ? -7.992 -1.919 -1.049 1.00 90.38 79 ASN A C 1
ATOM 635 O O . ASN A 1 79 ? -8.661 -2.658 -0.328 1.00 90.38 79 ASN A O 1
ATOM 639 N N . LEU A 1 80 ? -7.756 -0.641 -0.734 1.00 88.31 80 LEU A N 1
ATOM 640 C CA . LEU A 1 80 ? -8.304 0.062 0.426 1.00 88.31 80 LEU A CA 1
ATOM 641 C C . LEU A 1 80 ? -9.032 1.323 -0.025 1.00 88.31 80 LEU A C 1
ATOM 643 O O . LEU A 1 80 ? -8.530 2.064 -0.866 1.00 88.31 80 LEU A O 1
ATOM 647 N N . SER A 1 81 ? -10.169 1.622 0.600 1.00 88.12 81 SER A N 1
ATOM 648 C CA . SER A 1 81 ? -10.896 2.874 0.371 1.00 88.12 81 SER A CA 1
ATOM 649 C C . SER A 1 81 ? -10.248 4.035 1.134 1.00 88.12 81 SER A C 1
ATOM 651 O O . SER A 1 81 ? -10.718 4.431 2.200 1.00 88.12 81 SER A O 1
ATOM 653 N N . ILE A 1 82 ? -9.156 4.580 0.598 1.00 90.12 82 ILE A N 1
ATOM 654 C CA . ILE A 1 82 ? -8.421 5.703 1.199 1.00 90.12 82 ILE A CA 1
ATOM 655 C C . ILE A 1 82 ? -8.724 7.036 0.515 1.00 90.12 82 ILE A C 1
ATOM 657 O O . ILE A 1 82 ? -8.996 7.094 -0.682 1.00 90.12 82 ILE A O 1
ATOM 661 N N . SER A 1 83 ? -8.637 8.127 1.279 1.00 90.69 83 SER A N 1
ATOM 662 C CA . SER A 1 83 ? -8.789 9.476 0.734 1.00 90.69 83 SER A CA 1
ATOM 663 C C . SER A 1 83 ? -7.594 9.876 -0.137 1.00 90.69 83 SER A C 1
ATOM 665 O O . SER A 1 83 ? -6.489 9.337 -0.008 1.00 90.69 83 SER A O 1
ATOM 667 N N . GLU A 1 84 ? -7.795 10.892 -0.980 1.00 90.88 84 GLU A N 1
ATOM 668 C CA . GLU A 1 84 ? -6.733 11.486 -1.802 1.00 90.88 84 GLU A CA 1
ATOM 669 C C . GLU A 1 84 ? -5.514 11.884 -0.967 1.00 90.88 84 GLU A C 1
ATOM 671 O O . GLU A 1 84 ? -4.373 11.580 -1.314 1.00 90.88 84 GLU A O 1
ATOM 676 N N . TYR A 1 85 ? -5.781 12.519 0.173 1.00 91.38 85 TYR A N 1
ATOM 677 C CA . TYR A 1 85 ? -4.770 12.972 1.114 1.00 91.38 85 TYR A CA 1
ATOM 678 C C . TYR A 1 85 ? -3.923 11.814 1.653 1.00 91.38 85 TYR A C 1
ATOM 680 O O . TYR A 1 85 ? -2.693 11.902 1.702 1.00 91.38 85 TYR A O 1
ATOM 688 N N . THR A 1 86 ? -4.557 10.699 2.017 1.00 92.62 86 THR A N 1
ATOM 689 C CA . THR A 1 86 ? -3.845 9.511 2.498 1.00 92.62 86 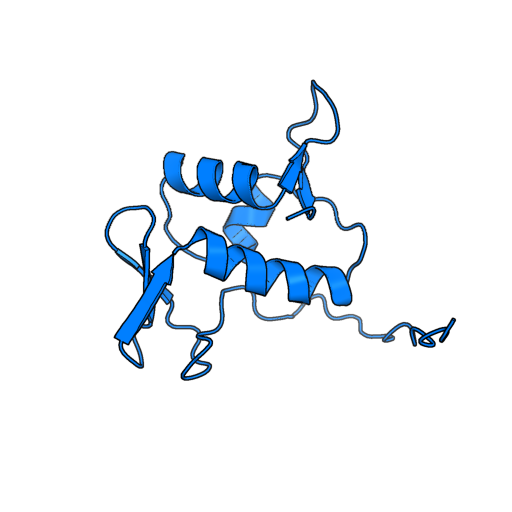THR A CA 1
ATOM 690 C C . THR A 1 86 ? -3.029 8.864 1.397 1.00 92.62 86 THR A C 1
ATOM 692 O O . THR A 1 86 ? -1.874 8.514 1.633 1.00 92.62 86 THR A O 1
ATOM 695 N N . LEU A 1 87 ? -3.577 8.743 0.188 1.00 93.44 87 LEU A N 1
ATOM 696 C CA . LEU A 1 87 ? -2.821 8.204 -0.939 1.00 93.44 87 LEU A CA 1
ATOM 697 C C . LEU A 1 87 ? -1.603 9.084 -1.245 1.00 93.44 87 LEU A C 1
ATOM 699 O O . LEU A 1 87 ? -0.506 8.572 -1.456 1.00 93.44 87 LEU A O 1
ATOM 703 N N . GLN A 1 88 ? -1.738 10.407 -1.159 1.00 93.06 88 GLN A N 1
ATOM 704 C CA . GLN A 1 88 ? -0.599 11.307 -1.306 1.00 93.06 88 GLN A CA 1
ATOM 705 C C . GLN A 1 88 ? 0.452 11.110 -0.204 1.00 93.06 88 GLN A C 1
ATOM 707 O O . GLN A 1 88 ? 1.647 11.138 -0.503 1.00 93.06 88 GLN A O 1
ATOM 712 N N . LYS A 1 89 ? 0.040 10.863 1.048 1.00 93.31 89 LYS A N 1
ATOM 713 C CA . LYS A 1 89 ? 0.967 10.490 2.130 1.00 93.31 89 LYS A CA 1
ATOM 714 C C . LYS A 1 89 ? 1.693 9.183 1.830 1.00 93.31 89 LYS A C 1
ATOM 716 O O . LYS A 1 89 ? 2.911 9.159 1.950 1.00 93.31 89 LYS A O 1
ATOM 721 N N . VAL A 1 90 ? 0.973 8.142 1.405 1.00 94.44 90 VAL A N 1
ATOM 722 C CA . VAL A 1 90 ? 1.554 6.842 1.029 1.00 94.44 90 VAL A CA 1
ATOM 723 C C . VAL A 1 90 ? 2.580 7.006 -0.087 1.00 94.44 90 VAL A C 1
ATOM 725 O O . VAL A 1 90 ? 3.669 6.448 0.006 1.00 94.44 90 VAL A O 1
ATOM 728 N N . ILE A 1 91 ? 2.250 7.787 -1.117 1.00 94.25 91 ILE A N 1
ATOM 729 C CA . ILE A 1 91 ? 3.149 8.062 -2.239 1.00 94.25 91 ILE A CA 1
ATOM 730 C C . ILE A 1 91 ? 4.407 8.774 -1.746 1.00 94.25 91 ILE A C 1
ATOM 732 O O . ILE A 1 91 ? 5.508 8.314 -2.020 1.00 94.25 91 ILE A O 1
ATOM 736 N N . ARG A 1 92 ? 4.260 9.862 -0.982 1.00 93.12 92 ARG A N 1
ATOM 737 C CA . ARG A 1 92 ? 5.403 10.644 -0.483 1.00 93.12 92 ARG A CA 1
ATOM 738 C C . ARG A 1 92 ? 6.316 9.850 0.451 1.00 93.12 92 ARG A C 1
ATOM 740 O O . ARG A 1 92 ? 7.506 10.124 0.468 1.00 93.12 92 ARG A O 1
ATOM 747 N N . SER A 1 93 ? 5.772 8.916 1.233 1.00 93.56 93 SER A N 1
ATOM 748 C CA . SER A 1 93 ? 6.551 8.148 2.211 1.00 93.56 93 SER A CA 1
ATOM 749 C C . SER A 1 93 ? 7.219 6.897 1.650 1.00 93.56 93 SER A C 1
ATOM 751 O O . SER A 1 93 ? 8.065 6.339 2.334 1.00 93.56 93 SER A O 1
ATOM 753 N N . ASN A 1 94 ? 6.792 6.404 0.483 1.00 94.88 94 ASN A N 1
ATOM 754 C CA . ASN A 1 94 ? 7.219 5.094 -0.023 1.00 94.88 94 ASN A CA 1
ATOM 755 C C . ASN A 1 94 ? 7.732 5.115 -1.469 1.00 94.88 94 ASN A C 1
ATOM 757 O O . ASN A 1 94 ? 8.313 4.133 -1.924 1.00 94.88 94 ASN A O 1
ATOM 761 N N . PHE A 1 95 ? 7.479 6.186 -2.223 1.00 94.56 95 PHE A N 1
ATOM 762 C CA . PHE A 1 95 ? 7.761 6.232 -3.652 1.00 94.56 95 PHE A CA 1
ATOM 763 C C . PHE A 1 95 ? 8.508 7.500 -4.050 1.00 94.56 95 PHE A C 1
ATOM 765 O O . PHE A 1 95 ? 8.232 8.602 -3.573 1.00 94.56 95 PHE A O 1
ATOM 772 N N . LYS A 1 96 ? 9.389 7.358 -5.038 1.00 92.31 96 LYS A N 1
ATOM 773 C CA . LYS A 1 96 ? 10.050 8.463 -5.727 1.00 92.31 96 LYS A CA 1
ATOM 774 C C . LYS A 1 96 ? 9.354 8.735 -7.057 1.00 92.31 96 LYS A C 1
ATOM 776 O O . LYS A 1 96 ? 9.009 7.812 -7.792 1.00 92.31 96 LYS A O 1
ATOM 781 N N . ARG A 1 97 ? 9.141 10.009 -7.393 1.00 89.94 97 ARG A N 1
ATOM 782 C CA . ARG A 1 97 ? 8.569 10.402 -8.690 1.00 89.94 97 ARG A CA 1
ATOM 783 C C . ARG A 1 97 ? 9.652 10.379 -9.772 1.00 89.94 97 ARG A C 1
ATOM 785 O O . ARG A 1 97 ? 10.682 11.033 -9.616 1.00 89.94 97 ARG A O 1
ATOM 792 N N . LEU A 1 98 ? 9.399 9.680 -10.878 1.00 83.38 98 LEU A N 1
ATOM 793 C CA . LEU A 1 98 ? 10.300 9.633 -12.032 1.00 83.38 98 LEU A CA 1
ATOM 794 C C . LEU A 1 98 ? 9.977 10.790 -12.994 1.00 83.38 98 LEU A C 1
ATOM 796 O O . LEU A 1 98 ? 9.166 10.668 -13.913 1.00 83.38 98 LEU A O 1
ATOM 800 N N . GLY A 1 99 ? 10.612 11.940 -12.751 1.00 70.31 99 GLY A N 1
ATOM 801 C CA . GLY A 1 99 ? 10.538 13.132 -13.603 1.00 70.31 99 GLY A CA 1
ATOM 802 C C . GLY A 1 99 ? 9.475 14.164 -13.201 1.00 70.31 99 GLY A C 1
ATOM 803 O O . GLY A 1 99 ? 8.632 13.944 -12.329 1.00 70.31 99 GLY A O 1
ATOM 804 N N . HIS A 1 100 ? 9.539 15.343 -13.828 1.00 62.88 100 HIS A N 1
ATOM 805 C CA . HIS A 1 100 ? 8.661 16.478 -13.509 1.00 62.88 100 HIS A CA 1
ATOM 806 C C . HIS A 1 100 ? 7.250 16.355 -14.108 1.00 62.88 100 HIS A C 1
ATOM 808 O O . HIS A 1 100 ? 6.286 16.787 -13.481 1.00 62.88 100 HIS A O 1
ATOM 814 N N . HIS A 1 101 ? 7.119 15.723 -15.281 1.00 62.06 101 HIS A N 1
ATOM 815 C CA . HIS A 1 101 ? 5.875 15.733 -16.065 1.00 62.06 101 HIS A CA 1
ATOM 816 C C . HIS A 1 101 ? 5.069 14.433 -16.014 1.00 62.06 101 HIS A C 1
ATOM 818 O O . HIS A 1 101 ? 3.862 14.443 -16.248 1.00 62.06 101 HIS A O 1
ATOM 824 N N . LYS A 1 102 ? 5.701 13.301 -15.695 1.00 63.06 102 LYS A N 1
ATOM 825 C CA . LYS A 1 102 ? 5.026 12.004 -15.690 1.00 63.06 102 LYS A CA 1
ATOM 826 C C . LYS A 1 102 ? 4.628 11.672 -14.247 1.00 63.06 102 LYS A C 1
ATOM 828 O O . LYS A 1 102 ? 5.484 11.583 -13.373 1.00 63.06 102 LYS A O 1
ATOM 833 N N . ARG A 1 103 ? 3.322 11.524 -13.968 1.00 80.06 103 ARG A N 1
ATOM 834 C CA . ARG A 1 103 ? 2.772 11.061 -12.667 1.00 80.06 103 ARG A CA 1
ATOM 835 C C . ARG A 1 103 ? 3.043 9.564 -12.476 1.00 80.06 103 ARG A C 1
ATOM 837 O O . ARG A 1 103 ? 2.124 8.748 -12.408 1.00 80.06 103 ARG A O 1
ATOM 844 N N . ILE A 1 104 ? 4.324 9.239 -12.495 1.00 89.38 104 ILE A N 1
ATOM 845 C CA . ILE A 1 104 ? 4.890 7.908 -12.527 1.00 89.38 104 ILE A CA 1
ATOM 846 C C . ILE A 1 104 ? 5.826 7.785 -11.326 1.00 89.38 104 ILE A C 1
ATOM 848 O O . ILE A 1 104 ? 6.605 8.698 -11.034 1.00 89.38 104 ILE A O 1
ATOM 852 N N . TYR A 1 105 ? 5.711 6.669 -10.624 1.00 91.06 105 TYR A N 1
ATOM 853 C CA . TYR A 1 105 ? 6.312 6.436 -9.325 1.00 91.06 105 TYR A CA 1
ATOM 854 C C . TYR A 1 105 ? 7.125 5.149 -9.341 1.00 91.06 105 TYR A C 1
ATOM 856 O O . TYR A 1 105 ? 6.724 4.161 -9.947 1.00 91.06 105 TYR A O 1
ATOM 864 N N . PHE A 1 106 ? 8.246 5.183 -8.638 1.00 92.38 106 PHE A N 1
ATOM 865 C CA . PHE A 1 106 ? 9.116 4.047 -8.387 1.00 92.38 106 PHE A CA 1
ATOM 866 C C . PHE A 1 106 ? 9.154 3.797 -6.886 1.00 92.38 106 PHE A C 1
ATOM 868 O O . PHE A 1 106 ? 9.244 4.758 -6.114 1.00 92.38 106 PHE A O 1
ATOM 875 N N . PHE A 1 107 ? 9.051 2.541 -6.463 1.00 92.88 107 PHE A N 1
ATOM 876 C CA . PHE A 1 107 ? 9.087 2.212 -5.044 1.00 92.88 107 PHE A CA 1
ATOM 877 C C . PHE A 1 107 ? 10.499 2.436 -4.485 1.00 92.88 107 PHE A C 1
ATOM 879 O O . PHE A 1 107 ? 11.467 1.854 -4.948 1.00 92.88 107 PHE A O 1
ATOM 886 N N . SER A 1 108 ? 10.630 3.345 -3.524 1.00 90.31 108 SER A N 1
ATOM 887 C CA . SER A 1 108 ? 11.914 3.744 -2.937 1.00 90.31 108 SER A CA 1
ATOM 888 C C . SER A 1 108 ? 11.640 4.287 -1.533 1.00 90.31 108 SER A C 1
ATOM 890 O O . SER A 1 108 ? 11.640 5.509 -1.347 1.00 90.31 108 SER A O 1
ATOM 892 N N . PRO A 1 109 ? 11.299 3.401 -0.585 1.00 79.00 109 PRO A N 1
ATOM 893 C CA . PRO A 1 109 ? 10.782 3.780 0.722 1.00 79.00 109 PRO A CA 1
ATOM 894 C C . PRO A 1 109 ? 11.852 4.272 1.699 1.00 79.00 109 PRO A C 1
ATOM 896 O O . PRO A 1 109 ? 12.976 3.732 1.700 1.00 79.00 109 PRO A O 1
#

Sequence (109 aa):
MMLRARVPLPIITRNIRRGIKCRRCHAFGWQTIGGSIGKCSSCGQVESVQMVARDYFSKLDLLYPDDIYKRRDIMDHLNLSISEYTLQKVIRSNFKRLGHHKRIYFFSP

Radius of gyration: 14.89 Å; chains: 1; bounding box: 42×35×32 Å

Secondary structure (DSSP, 8-state):
-------------TT---SPPPTTT--S-EEEETTTEEEETTT--EEEHHHHHHHHHHHHHHHSTT-EEEHHHHHHHHT----HHHHHHHHHHHEEE-SSS--EEEE--

pLDDT: mean 83.76, std 15.37, range [36.19, 95.62]